Protein AF-A0A8A3P263-F1 (afdb_monomer_lite)

Foldseek 3Di:
DDDDPPDDDQWWAFPVGDTAFDPVRLDDRTDPNSLGAACAACRHPVNHDAHPVLAWQALRRDGDQDCRRLPPNTGGSNDRPPDDPPPVPPVCVQVADEEEDELCLCVDPPNNDALLNDPQVSHQEYEHPAWEQDPPPRDTHRPDPVRDPCSVVSNVCCCVVVVNYHYYHHYDD

Organism: NCBI:txid61207

Secondary structure (DSSP, 8-state):
------TT---EEETTS-EE-STTTSSTTEEE-TT--BSSBTTBTTS-BPPTTS-EE-TTS-EESSHHHHSTT--B---SSPPPPTTTTS--TTS--EEEEEGGGGG-SSS---GGGS-GGG-SEEEEEEEEE-TTT--EEESSTTS-THHHHHHHGGGGT-TT-EEEEEE--

Radius of gyration: 25.27 Å; chains: 1; bounding box: 51×34×67 Å

InterPro domains:
  IPR001002 Chitin-binding, type 1 [PF00187] (39-78)
  IPR001002 Chitin-binding, type 1 [PS50941] (37-80)
  IPR001002 Chitin-binding, type 1 [SM00270] (39-78)
  IPR001223 Glycoside hydrolase family 18, catalytic domain [PF00704] (96-173)
  IPR001223 Glycoside hydrolase family 18, catalytic domain [PS51910] (95-173)
  IPR017853 Glycoside hydrolase superfamily [SSF51445] (95-173)
  IPR018371 Chitin-binding, type 1, conserved site [PS00026] (51-70)
  IPR036861 Endochitinase-like superfamily [G3DSA:3.30.60.10] (37-79)
  IPR036861 Endochitinase-like superfamily [SSF57016] (45-82)
  IPR050314 Glycosyl hydrolase family 18 [PTHR11177] (93-173)

pLDDT: mean 83.76, std 15.88, range [24.86, 97.88]

Sequence (173 aa):
MCPKKIYGLLINCLENGNCRYGSVYCKARCTSNCDAVAECGKDSKDGKTTCPLNTCCSQFGFCGTTQDFCGNGCQTNCVLEPSPPSDSTTSKTLSKIIGYYEAWNTRSACHKTSPADLPLDALTHLNYAFAYLDPDTFSITTIDAATSISLFEEFSNLKTINPNLKLFVSIGG

Structure (mmCIF, N/CA/C/O backbone):
data_AF-A0A8A3P263-F1
#
_entry.id   AF-A0A8A3P263-F1
#
loop_
_atom_site.group_PDB
_atom_site.id
_atom_site.type_symbol
_atom_site.label_atom_id
_atom_site.label_alt_id
_atom_site.label_comp_id
_atom_site.label_asym_id
_atom_site.label_entity_id
_atom_site.label_seq_id
_atom_site.pdbx_PDB_ins_code
_atom_site.Cartn_x
_atom_site.Cartn_y
_atom_site.Cartn_z
_atom_site.occupancy
_atom_site.B_iso_or_equiv
_atom_site.auth_seq_id
_atom_site.auth_comp_id
_atom_site.auth_asym_id
_atom_site.auth_atom_id
_atom_site.pdbx_PDB_model_num
ATOM 1 N N . MET A 1 1 ? 25.258 8.787 33.413 1.00 29.45 1 MET A N 1
ATOM 2 C CA . MET A 1 1 ? 25.117 8.142 32.089 1.00 29.45 1 MET A CA 1
ATOM 3 C C . MET A 1 1 ? 23.738 7.512 32.006 1.00 29.45 1 MET A C 1
ATOM 5 O O . MET A 1 1 ? 23.492 6.557 32.723 1.00 29.45 1 MET A O 1
ATOM 9 N N . CYS A 1 2 ? 22.843 8.048 31.174 1.00 24.86 2 CYS A N 1
ATOM 10 C CA . CYS A 1 2 ? 21.591 7.379 30.822 1.00 24.86 2 CYS A CA 1
ATOM 11 C C . CYS A 1 2 ? 21.459 7.395 29.293 1.00 24.86 2 CYS A C 1
ATOM 13 O O . CYS A 1 2 ? 20.863 8.317 28.739 1.00 24.86 2 CYS A O 1
ATOM 15 N N . PRO A 1 3 ? 22.083 6.453 28.567 1.00 39.22 3 PRO A N 1
ATOM 16 C CA . PRO A 1 3 ? 21.734 6.239 27.182 1.00 39.22 3 PRO A CA 1
ATOM 17 C C . PRO A 1 3 ? 20.618 5.200 27.178 1.00 39.22 3 PRO A C 1
ATOM 19 O O . PRO A 1 3 ? 20.863 4.040 27.488 1.00 39.22 3 PRO A O 1
ATOM 22 N N . LYS A 1 4 ? 19.392 5.615 26.871 1.00 36.94 4 LYS A N 1
ATOM 23 C CA . LYS A 1 4 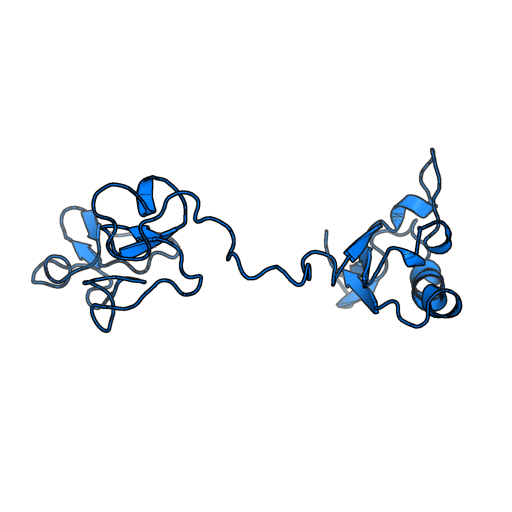? 18.366 4.750 26.274 1.00 36.94 4 LYS A CA 1
ATOM 24 C C . LYS A 1 4 ? 17.228 5.639 25.788 1.00 36.94 4 LYS A C 1
ATOM 26 O O . LYS A 1 4 ? 16.180 5.756 26.408 1.00 36.94 4 LYS A O 1
ATOM 31 N N . LYS A 1 5 ? 17.450 6.246 24.617 1.00 33.81 5 LYS A N 1
ATOM 32 C CA . LYS A 1 5 ? 16.362 6.401 23.649 1.00 33.81 5 LYS A CA 1
ATOM 33 C C . LYS A 1 5 ? 15.835 4.989 23.395 1.00 33.81 5 LYS A C 1
ATOM 35 O O . LYS A 1 5 ? 16.412 4.246 22.605 1.00 33.81 5 LYS A O 1
ATOM 40 N N . ILE A 1 6 ? 14.802 4.592 24.127 1.00 41.75 6 ILE A N 1
ATOM 41 C CA . ILE A 1 6 ? 13.927 3.519 23.675 1.00 41.75 6 ILE A CA 1
ATOM 42 C C . ILE A 1 6 ? 13.198 4.142 22.493 1.00 41.75 6 ILE A C 1
ATOM 44 O O . ILE A 1 6 ? 12.437 5.094 22.656 1.00 41.75 6 ILE A O 1
ATOM 48 N N . TYR A 1 7 ? 13.568 3.708 21.294 1.00 36.31 7 TYR A N 1
ATOM 49 C CA . TYR A 1 7 ? 12.971 4.149 20.044 1.00 36.31 7 TYR A CA 1
ATOM 50 C C . TYR A 1 7 ? 11.434 4.154 20.174 1.00 36.31 7 TYR A C 1
ATOM 52 O O . TYR A 1 7 ? 10.824 3.111 20.378 1.00 36.31 7 TYR A O 1
ATOM 60 N N . GLY A 1 8 ? 10.827 5.341 20.088 1.00 42.62 8 GLY A N 1
ATOM 61 C CA . GLY A 1 8 ? 9.416 5.516 19.725 1.00 42.62 8 GLY A CA 1
ATOM 62 C C . GLY A 1 8 ? 8.322 5.279 20.776 1.00 42.62 8 GLY A C 1
ATOM 63 O O . GLY A 1 8 ? 7.159 5.339 20.396 1.00 42.62 8 GLY A O 1
ATOM 64 N N . LEU A 1 9 ? 8.612 5.041 22.061 1.00 46.28 9 LEU A N 1
ATOM 65 C CA . LEU A 1 9 ? 7.557 4.741 23.049 1.00 46.28 9 LEU A CA 1
ATOM 66 C C . LEU A 1 9 ? 7.178 5.948 23.927 1.00 46.28 9 LEU A C 1
ATOM 68 O O . LEU A 1 9 ? 7.920 6.367 24.811 1.00 46.28 9 LEU A O 1
ATOM 72 N N . LEU A 1 10 ? 5.974 6.472 23.673 1.00 59.97 10 LEU A N 1
ATOM 73 C CA . LEU A 1 10 ? 5.309 7.598 24.342 1.00 59.97 10 LEU A CA 1
ATOM 74 C C . LEU A 1 10 ? 4.757 7.227 25.741 1.00 59.97 10 LEU A C 1
ATOM 76 O O . LEU A 1 10 ? 3.586 7.471 25.995 1.00 59.97 10 LEU A O 1
ATOM 80 N N . ILE A 1 11 ? 5.534 6.629 26.654 1.00 68.06 11 ILE A N 1
ATOM 81 C CA . ILE A 1 11 ? 5.055 6.195 27.997 1.00 68.06 11 ILE A CA 1
ATOM 82 C C . ILE A 1 11 ? 5.818 6.874 29.147 1.00 68.06 11 ILE A C 1
ATOM 84 O O . ILE A 1 11 ? 6.999 7.171 28.987 1.00 68.06 11 ILE A O 1
ATOM 88 N N . ASN A 1 12 ? 5.172 7.098 30.303 1.00 76.69 12 ASN A N 1
ATOM 89 C CA . ASN A 1 12 ? 5.828 7.662 31.498 1.00 76.69 12 ASN A CA 1
ATOM 90 C C . ASN A 1 12 ? 6.730 6.605 32.158 1.00 76.69 12 ASN A C 1
ATOM 92 O O . ASN A 1 12 ? 6.292 5.465 32.315 1.00 76.69 12 ASN A O 1
ATOM 96 N N . CYS A 1 13 ? 7.933 6.970 32.612 1.00 75.69 13 CYS A N 1
ATOM 97 C CA . CYS A 1 13 ? 8.878 6.046 33.263 1.00 75.69 13 CYS A CA 1
ATOM 98 C C . CYS A 1 13 ? 9.281 6.496 34.672 1.00 75.69 13 CYS A C 1
ATOM 100 O O . CYS A 1 13 ? 9.600 7.662 34.891 1.00 75.69 13 CYS A O 1
ATOM 102 N N . LEU A 1 14 ? 9.334 5.557 35.620 1.00 75.75 14 LEU A N 1
ATOM 103 C CA . LEU A 1 14 ? 9.781 5.789 36.999 1.00 75.75 14 LEU A CA 1
ATOM 104 C C . LEU A 1 14 ? 11.275 5.475 37.194 1.00 75.75 14 LEU A C 1
ATOM 106 O O . LEU A 1 14 ? 11.892 4.774 36.395 1.00 75.75 14 LEU A O 1
ATOM 110 N N . GLU A 1 15 ? 11.848 5.938 38.308 1.00 74.31 15 GLU A N 1
ATOM 111 C CA . GLU A 1 15 ? 13.246 5.670 38.714 1.00 74.31 15 GLU A CA 1
ATOM 112 C C . GLU A 1 15 ? 13.595 4.175 38.845 1.00 74.31 15 GLU A C 1
ATOM 114 O O . GLU A 1 15 ? 14.747 3.790 38.667 1.00 74.31 15 GLU A O 1
ATOM 119 N N . ASN A 1 16 ? 12.609 3.315 39.117 1.00 76.38 16 ASN A N 1
ATOM 120 C CA . ASN A 1 16 ? 12.794 1.861 39.203 1.00 76.38 16 ASN A CA 1
ATOM 121 C C . ASN A 1 16 ? 12.755 1.148 37.835 1.00 76.38 16 ASN A C 1
ATOM 123 O O . ASN A 1 16 ? 12.744 -0.080 37.796 1.00 76.38 16 ASN A O 1
ATOM 127 N N . GLY A 1 17 ? 12.702 1.896 36.725 1.00 74.94 17 GLY A N 1
ATOM 128 C CA . GLY A 1 17 ? 12.692 1.359 35.361 1.00 74.94 17 GLY A CA 1
ATOM 129 C C . GLY A 1 17 ? 11.328 0.876 34.861 1.00 74.94 17 GLY A C 1
ATOM 130 O O . GLY A 1 17 ? 11.237 0.387 33.738 1.00 74.94 17 GLY A O 1
ATOM 131 N N . ASN A 1 18 ? 10.260 1.018 35.653 1.00 75.62 18 ASN A N 1
ATOM 132 C CA . ASN A 1 18 ? 8.907 0.678 35.216 1.00 75.62 18 ASN A CA 1
ATOM 133 C C . ASN A 1 18 ? 8.284 1.826 34.416 1.00 75.62 18 ASN A C 1
ATOM 135 O O . ASN A 1 18 ? 8.242 2.958 34.905 1.00 75.62 18 ASN A O 1
ATOM 139 N N . CYS A 1 19 ? 7.737 1.518 33.236 1.00 78.06 19 CYS A N 1
ATOM 140 C CA . CYS A 1 19 ? 7.109 2.509 32.365 1.00 78.06 19 CYS A CA 1
ATOM 141 C C . CYS A 1 19 ? 5.655 2.155 32.029 1.00 78.06 19 CYS A C 1
ATOM 143 O O . CYS A 1 19 ? 5.402 1.075 31.491 1.00 78.06 19 CYS A O 1
ATOM 145 N N . ARG A 1 20 ? 4.703 3.043 32.353 1.00 75.94 20 ARG A N 1
ATOM 146 C CA . ARG A 1 20 ? 3.248 2.869 32.153 1.00 75.94 20 ARG A CA 1
ATOM 147 C C . ARG A 1 20 ? 2.515 4.221 32.097 1.00 75.94 20 ARG A C 1
ATOM 149 O O . ARG A 1 20 ? 3.083 5.269 32.398 1.00 75.94 20 ARG A O 1
ATOM 156 N N . TYR A 1 21 ? 1.238 4.193 31.723 1.00 81.44 21 TYR A N 1
ATOM 157 C CA . TYR A 1 21 ? 0.335 5.344 31.796 1.00 81.44 21 TYR A CA 1
ATOM 158 C C . TYR A 1 21 ? -0.375 5.446 33.150 1.00 81.44 21 TYR A C 1
ATOM 160 O O . TYR A 1 21 ? -0.463 4.470 33.898 1.00 81.44 21 TYR A O 1
ATOM 168 N N . GLY A 1 22 ? -0.889 6.641 33.441 1.00 75.19 22 GLY A N 1
ATOM 169 C CA . GLY A 1 22 ? -1.768 6.906 34.573 1.00 75.19 22 GLY A CA 1
ATOM 170 C C . GLY A 1 22 ? -1.129 7.702 35.703 1.00 75.19 22 GLY A C 1
ATOM 171 O O . GLY A 1 22 ? 0.089 7.829 35.823 1.00 75.19 22 GLY A O 1
ATOM 172 N N . SER A 1 23 ? -1.985 8.227 36.581 1.00 71.12 23 SER A N 1
ATOM 173 C CA . SER A 1 23 ? -1.604 9.206 37.614 1.00 71.12 23 SER A CA 1
ATOM 174 C C . SER A 1 23 ? -0.568 8.710 38.630 1.00 71.12 23 SER A C 1
ATOM 176 O O . SER A 1 23 ? 0.029 9.517 39.337 1.00 71.12 23 SER A O 1
ATOM 178 N N . VAL A 1 24 ? -0.337 7.398 38.724 1.00 68.44 24 VAL A N 1
ATOM 179 C CA . VAL A 1 24 ? 0.720 6.809 39.562 1.00 68.44 24 VAL A CA 1
ATOM 180 C C . VAL A 1 24 ? 2.103 6.987 38.920 1.00 68.44 24 VAL A C 1
ATOM 182 O O . VAL A 1 24 ? 3.087 7.150 39.636 1.00 68.44 24 VAL A O 1
ATOM 185 N N . TYR A 1 25 ? 2.172 7.014 37.587 1.00 70.75 25 TYR A N 1
ATOM 186 C CA . TYR A 1 25 ? 3.410 7.109 36.811 1.00 70.75 25 TYR A CA 1
ATOM 187 C C . TYR A 1 25 ? 3.760 8.553 36.402 1.00 70.75 25 TYR A C 1
ATOM 189 O O . TYR A 1 25 ? 4.903 8.800 36.038 1.00 70.75 25 TYR A O 1
ATOM 197 N N . CYS A 1 26 ? 2.827 9.507 36.546 1.00 64.31 26 CYS A N 1
ATOM 198 C CA . CYS A 1 26 ? 3.035 10.954 36.326 1.00 64.31 26 CYS A CA 1
ATOM 199 C C . CYS A 1 26 ? 3.437 11.749 37.591 1.00 64.31 26 CYS A C 1
ATOM 201 O O . CYS A 1 26 ? 3.479 12.976 37.566 1.00 64.31 26 CYS A O 1
ATOM 203 N N . LYS A 1 27 ? 3.659 11.094 38.739 1.00 66.75 27 LYS A N 1
ATOM 204 C CA . LYS A 1 27 ? 3.901 11.769 40.033 1.00 66.75 27 LYS A CA 1
ATOM 205 C C . LYS A 1 27 ? 5.390 11.908 40.374 1.00 66.75 27 LYS A C 1
ATOM 207 O O . LYS A 1 27 ? 6.265 11.617 39.562 1.00 66.75 27 LYS A O 1
ATOM 212 N N . ALA A 1 28 ? 5.675 12.384 41.592 1.00 64.94 28 ALA A N 1
ATOM 213 C CA . ALA A 1 28 ? 7.023 12.477 42.144 1.00 64.94 28 ALA A CA 1
ATOM 214 C C . ALA A 1 28 ? 7.748 11.133 41.957 1.00 64.94 28 ALA A C 1
ATOM 216 O O . ALA A 1 28 ? 7.287 10.130 42.501 1.00 64.94 28 ALA A O 1
ATOM 217 N N . ARG A 1 29 ? 8.857 11.148 41.195 1.00 71.75 29 ARG A N 1
ATOM 218 C CA . ARG A 1 29 ? 9.675 10.013 40.691 1.00 71.75 29 ARG A CA 1
ATOM 219 C C . ARG A 1 29 ? 9.454 9.596 39.235 1.00 71.75 29 ARG A C 1
ATOM 221 O O . ARG A 1 29 ? 10.064 8.619 38.799 1.00 71.75 29 ARG A O 1
ATOM 228 N N . CYS A 1 30 ? 8.648 10.322 38.465 1.00 74.38 30 CYS A N 1
ATOM 229 C CA . CYS A 1 30 ? 8.721 10.225 37.013 1.00 74.38 30 CYS A CA 1
ATOM 230 C C . CYS A 1 30 ? 10.032 10.841 36.495 1.00 74.38 30 CYS A C 1
ATOM 232 O O . CYS A 1 30 ? 10.397 11.954 36.869 1.00 74.38 30 CYS A O 1
ATOM 234 N N . THR A 1 31 ? 10.745 10.101 35.648 1.00 76.94 31 THR A N 1
ATOM 235 C CA . THR A 1 31 ? 12.056 10.480 35.099 1.00 76.94 31 THR A CA 1
ATOM 236 C C . THR A 1 31 ? 12.002 10.854 33.621 1.00 76.94 31 THR A C 1
ATOM 238 O O . THR A 1 31 ? 12.905 11.531 33.132 1.00 76.94 31 THR A O 1
ATOM 241 N N . SER A 1 32 ? 10.966 10.431 32.890 1.00 76.00 32 SER A N 1
ATOM 242 C CA . SER A 1 32 ? 10.806 10.739 31.469 1.00 76.00 32 SER A CA 1
ATOM 243 C C . SER A 1 32 ? 9.342 10.699 31.040 1.00 76.00 32 SER A C 1
ATOM 245 O O . SER A 1 32 ? 8.595 9.821 31.478 1.00 76.00 32 SER A O 1
ATOM 247 N N . ASN A 1 33 ? 8.985 11.634 30.151 1.00 75.00 33 ASN A N 1
ATOM 248 C CA . ASN A 1 33 ? 7.702 11.723 29.455 1.00 75.00 33 ASN A CA 1
ATOM 249 C C . ASN A 1 33 ? 6.490 11.734 30.401 1.00 75.00 33 ASN A C 1
ATOM 251 O O . ASN A 1 33 ? 5.557 10.983 30.179 1.00 75.00 33 ASN A O 1
ATOM 255 N N . CYS A 1 34 ? 6.545 12.560 31.454 1.00 77.31 34 CYS A N 1
ATOM 256 C CA . CYS A 1 34 ? 5.649 12.538 32.622 1.00 77.31 34 CYS A CA 1
ATOM 257 C C . CYS A 1 34 ? 4.233 13.078 32.396 1.00 77.31 34 CYS A C 1
ATOM 259 O O . CYS A 1 34 ? 3.395 12.957 33.286 1.00 77.31 34 CYS A O 1
ATOM 261 N N . ASP A 1 35 ? 3.977 13.650 31.223 1.00 79.00 35 ASP A N 1
ATOM 262 C CA . ASP A 1 35 ? 2.657 14.114 30.792 1.00 79.00 35 ASP A CA 1
ATOM 263 C C . ASP A 1 35 ? 2.050 13.165 29.744 1.00 79.00 35 ASP A C 1
ATOM 265 O O . ASP A 1 3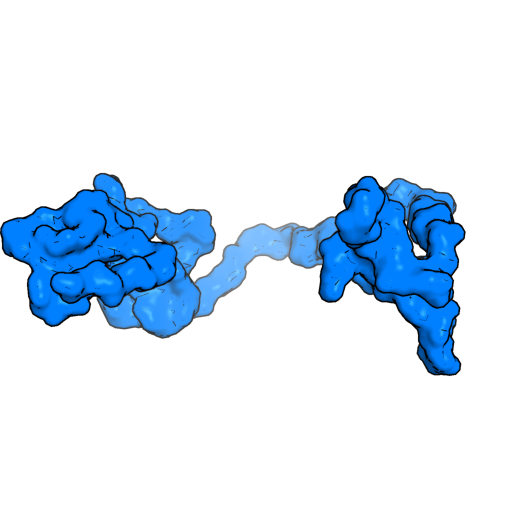5 ? 1.115 13.523 29.025 1.00 79.00 35 ASP A O 1
ATOM 269 N N . ALA A 1 36 ? 2.604 11.956 29.602 1.00 82.25 36 ALA A N 1
ATOM 270 C CA . ALA A 1 36 ? 2.147 11.014 28.601 1.00 82.25 36 ALA A CA 1
ATOM 271 C C . ALA A 1 36 ? 0.787 10.434 28.975 1.00 82.25 36 ALA A C 1
ATOM 273 O O . ALA A 1 36 ? 0.588 9.886 30.065 1.00 82.25 36 ALA A O 1
ATOM 274 N N . VAL A 1 37 ? -0.121 10.502 28.011 1.00 85.69 37 VAL A N 1
ATOM 275 C CA . VAL A 1 37 ? -1.465 9.936 28.083 1.00 85.69 37 VAL A CA 1
ATOM 276 C C . VAL A 1 37 ? -1.548 8.683 27.225 1.00 85.69 37 VAL A C 1
ATOM 278 O O . VAL A 1 37 ? -0.864 8.568 26.207 1.00 85.69 37 VAL A O 1
ATOM 281 N N . ALA A 1 38 ? -2.389 7.749 27.646 1.00 88.19 38 ALA A N 1
ATOM 282 C CA . ALA A 1 38 ? -2.649 6.536 26.895 1.00 88.19 38 ALA A CA 1
ATOM 283 C C . ALA A 1 38 ? -3.414 6.828 25.593 1.00 88.19 38 ALA A C 1
ATOM 285 O O . ALA A 1 38 ? -4.145 7.816 25.493 1.00 88.19 38 ALA A O 1
ATOM 286 N N . GLU A 1 39 ? -3.291 5.932 24.614 1.00 90.31 39 GLU A N 1
ATOM 287 C CA . GLU A 1 39 ? -4.046 5.997 23.357 1.00 90.31 39 GLU A CA 1
ATOM 288 C C . GLU A 1 39 ? -5.560 5.888 23.608 1.00 90.31 39 GLU A C 1
ATOM 290 O O . GLU A 1 39 ? -6.361 6.532 22.932 1.00 90.31 39 GLU A O 1
ATOM 295 N N . CYS A 1 40 ? -5.952 5.096 24.612 1.00 93.00 40 CYS A N 1
ATOM 296 C CA . CYS A 1 40 ? -7.345 4.837 24.952 1.00 93.00 40 CYS A CA 1
ATOM 297 C C . CYS A 1 40 ? -7.563 4.613 26.460 1.00 93.00 40 CYS A C 1
ATOM 299 O O . CYS A 1 40 ? -6.631 4.370 27.230 1.00 93.00 40 CYS A O 1
ATOM 301 N N . GLY A 1 41 ? -8.827 4.654 26.885 1.00 92.69 41 GLY A N 1
ATOM 302 C CA . GLY A 1 41 ? -9.252 4.277 28.233 1.00 92.69 41 GLY A CA 1
ATOM 303 C C . GLY A 1 41 ? -9.048 5.365 29.288 1.00 92.69 41 GLY A C 1
ATOM 304 O O . GLY A 1 41 ? -8.907 6.545 28.977 1.00 92.69 41 GLY A O 1
ATOM 305 N N . LYS A 1 42 ? -9.044 4.974 30.562 1.00 91.62 42 LYS A N 1
ATOM 306 C CA . LYS A 1 42 ? -9.038 5.871 31.733 1.00 91.62 42 LYS A CA 1
ATOM 307 C C . LYS A 1 42 ? -7.823 6.794 31.835 1.00 91.62 42 LYS A C 1
ATOM 309 O O . LYS A 1 42 ? -7.923 7.857 32.435 1.00 91.62 42 LYS A O 1
ATOM 314 N N . ASP A 1 43 ? -6.698 6.379 31.257 1.00 89.12 43 ASP A N 1
ATOM 315 C CA . ASP A 1 43 ? -5.431 7.115 31.291 1.00 89.12 43 ASP A CA 1
ATOM 316 C C . ASP A 1 43 ? -5.189 7.912 29.993 1.00 89.12 43 ASP A C 1
ATOM 318 O O . ASP A 1 43 ? -4.111 8.473 29.799 1.00 89.12 43 ASP A O 1
ATOM 322 N N . SER A 1 44 ? -6.179 7.954 29.092 1.00 89.56 44 SER A N 1
ATOM 323 C CA . SER A 1 44 ? -6.176 8.820 27.907 1.00 89.56 44 SER A CA 1
ATOM 324 C C . SER A 1 44 ? -6.443 10.283 28.266 1.00 89.56 44 SER A C 1
ATOM 326 O O . SER A 1 44 ? -6.857 10.596 29.383 1.00 89.56 44 SER A O 1
ATOM 328 N N . LYS A 1 45 ? -6.251 11.187 27.297 1.00 86.62 45 LYS A N 1
ATOM 329 C CA . LYS A 1 45 ? -6.411 12.641 27.479 1.00 86.62 45 LYS A CA 1
ATOM 330 C C . LYS A 1 45 ? -7.755 13.035 28.106 1.00 86.62 45 LYS A C 1
ATOM 332 O O . LYS A 1 45 ? -7.781 13.883 28.992 1.00 86.62 45 LYS A O 1
ATOM 337 N N . ASP A 1 46 ? -8.835 12.382 27.680 1.00 89.06 46 ASP A N 1
ATOM 338 C CA . ASP A 1 46 ? -10.199 12.652 28.154 1.00 89.06 46 ASP A CA 1
ATOM 339 C C . ASP A 1 46 ? -10.700 11.577 29.141 1.00 89.06 46 ASP A C 1
ATOM 341 O O . ASP A 1 46 ? -11.872 11.555 29.522 1.00 89.06 46 ASP A O 1
ATOM 345 N N . GLY A 1 47 ? -9.831 10.628 29.515 1.00 89.38 47 GLY A N 1
ATOM 346 C CA . GLY A 1 47 ? -10.134 9.490 30.389 1.00 89.38 47 GLY A CA 1
ATOM 347 C C . GLY A 1 47 ? -11.172 8.503 29.839 1.00 89.38 47 GLY A C 1
ATOM 348 O O . GLY A 1 47 ? -11.616 7.604 30.555 1.00 89.38 47 GLY A O 1
ATOM 349 N N . LYS A 1 48 ? -11.612 8.681 28.590 1.00 90.38 48 LYS A N 1
ATOM 350 C CA . LYS A 1 48 ? -12.663 7.880 27.938 1.00 90.38 48 LYS A CA 1
ATOM 351 C C . LYS A 1 48 ? -12.422 7.676 26.442 1.00 90.38 48 LYS A C 1
ATOM 353 O O . LYS A 1 48 ? -13.311 7.185 25.752 1.00 90.38 48 LYS A O 1
ATOM 358 N N . THR A 1 49 ? -11.254 8.061 25.926 1.00 93.50 49 THR A N 1
ATOM 359 C CA . THR A 1 49 ? -10.934 7.928 24.502 1.00 93.50 49 THR A CA 1
ATOM 360 C C . THR A 1 49 ? -11.005 6.458 24.085 1.00 93.50 49 THR A C 1
ATOM 362 O O . THR A 1 49 ? -10.478 5.576 24.767 1.00 93.50 49 THR A O 1
ATOM 365 N N . THR A 1 50 ? -11.683 6.183 22.976 1.00 93.31 50 THR A N 1
ATOM 366 C CA . THR A 1 50 ? -11.761 4.853 22.362 1.00 93.31 50 THR A CA 1
ATOM 367 C C . THR A 1 50 ? -10.719 4.709 21.259 1.00 93.31 50 THR A C 1
ATOM 369 O O . THR A 1 50 ? -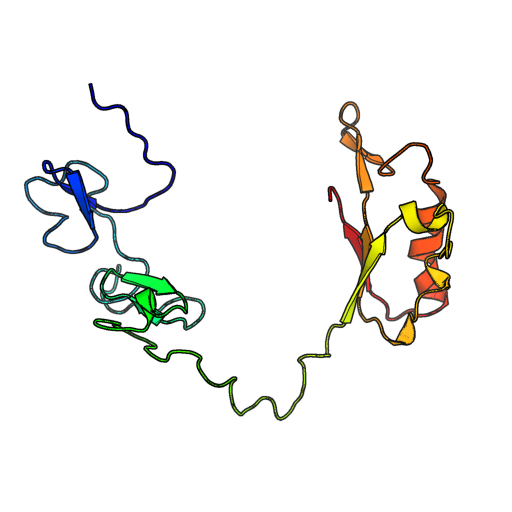10.264 5.698 20.689 1.00 93.31 50 THR A O 1
ATOM 372 N N . CYS A 1 51 ? -10.375 3.468 20.923 1.00 90.94 51 CYS A N 1
ATOM 373 C CA . CYS A 1 51 ? -9.448 3.178 19.835 1.00 90.94 51 CYS A CA 1
ATOM 374 C C . CYS A 1 51 ? -9.983 3.666 18.474 1.00 90.94 51 CYS A C 1
ATOM 376 O O . CYS A 1 51 ? -11.152 3.406 18.177 1.00 90.94 51 CYS A O 1
ATOM 378 N N . PRO A 1 52 ? -9.158 4.299 17.612 1.00 86.94 52 PRO A N 1
ATOM 379 C CA . PRO A 1 52 ? -9.607 4.871 16.333 1.00 86.94 52 PRO A CA 1
ATOM 380 C C . PRO A 1 52 ? -10.271 3.872 15.375 1.00 86.94 52 PRO A C 1
ATOM 382 O O . PRO A 1 52 ? -11.145 4.243 14.598 1.00 86.94 52 PRO A O 1
ATOM 385 N N . LEU A 1 53 ? -9.864 2.601 15.436 1.00 85.38 53 LEU A N 1
ATOM 386 C CA . LEU A 1 53 ? -10.403 1.514 14.610 1.00 85.38 53 LEU A CA 1
ATOM 387 C C . LEU A 1 53 ? -11.453 0.666 15.342 1.00 85.38 53 LEU A C 1
ATOM 389 O O . LEU A 1 53 ? -11.726 -0.457 14.931 1.00 85.38 53 LEU A O 1
ATOM 393 N N . ASN A 1 54 ? -12.017 1.172 16.445 1.00 87.69 54 ASN A N 1
ATOM 394 C CA . ASN A 1 54 ? -12.957 0.445 17.307 1.00 87.69 54 ASN A CA 1
ATOM 395 C C . ASN A 1 54 ? -12.434 -0.922 17.788 1.00 87.69 54 ASN A C 1
ATOM 397 O O . ASN A 1 54 ? -13.207 -1.835 18.065 1.00 87.69 54 ASN A O 1
ATOM 401 N N . THR A 1 55 ? -11.114 -1.055 17.908 1.00 90.69 55 THR A N 1
ATOM 402 C CA . THR A 1 55 ? -10.449 -2.226 18.484 1.00 90.69 55 THR A CA 1
ATOM 403 C C . THR A 1 55 ? -10.496 -2.186 20.014 1.00 90.69 55 THR A C 1
ATOM 405 O O . THR A 1 55 ? -10.918 -1.184 20.605 1.00 90.69 55 THR A O 1
ATOM 408 N N . CYS A 1 56 ? -10.095 -3.281 20.663 1.00 94.69 56 CYS A N 1
ATOM 409 C CA . CYS A 1 56 ? -10.099 -3.394 22.116 1.00 94.69 56 CYS A CA 1
ATOM 410 C C . CYS A 1 56 ? -9.089 -2.435 22.739 1.00 94.69 56 CYS A C 1
ATOM 412 O O . CYS A 1 56 ? -7.928 -2.379 22.325 1.00 94.69 56 CYS A O 1
ATOM 414 N N . CYS A 1 57 ? -9.520 -1.736 23.783 1.00 95.19 57 CYS A N 1
ATOM 415 C CA . CYS A 1 57 ? -8.625 -0.960 24.622 1.00 95.19 57 CYS A CA 1
ATOM 416 C C . CYS A 1 57 ? -8.132 -1.816 25.788 1.00 95.19 57 CYS A C 1
ATOM 418 O O . CYS A 1 57 ? -8.912 -2.160 26.677 1.00 95.19 57 CYS A O 1
ATOM 420 N N . SER A 1 58 ? -6.840 -2.133 25.816 1.00 93.56 58 SER A N 1
ATOM 421 C CA . SER A 1 58 ? -6.246 -2.951 26.875 1.00 93.56 58 SER A CA 1
ATOM 422 C C . SER A 1 58 ? -6.310 -2.273 28.246 1.00 93.56 58 SER A C 1
ATOM 424 O O . SER A 1 58 ? -6.459 -1.053 28.360 1.00 93.56 58 SER A O 1
ATOM 426 N N . GLN A 1 59 ? -6.086 -3.042 29.314 1.00 92.50 59 GLN A N 1
ATOM 427 C CA . GLN A 1 59 ? -5.964 -2.510 30.683 1.00 92.50 59 GLN A CA 1
ATOM 428 C C . GLN A 1 59 ? -4.868 -1.451 30.860 1.00 92.50 59 GLN A C 1
ATOM 430 O O . GLN A 1 59 ? -4.866 -0.723 31.852 1.00 92.50 59 GLN A O 1
ATOM 435 N N . PHE A 1 60 ? -3.929 -1.376 29.915 1.00 89.56 60 PHE A N 1
ATOM 436 C CA . PHE A 1 60 ? -2.817 -0.432 29.930 1.00 89.56 60 PHE A CA 1
ATOM 437 C C . PHE A 1 60 ? -3.003 0.724 28.942 1.00 89.56 60 PHE A C 1
ATOM 439 O O . PHE A 1 60 ? -2.095 1.536 28.812 1.00 89.56 60 PHE A O 1
ATOM 446 N N . GLY A 1 61 ? -4.157 0.811 28.273 1.00 90.31 61 GLY A N 1
ATOM 447 C CA . GLY A 1 61 ? -4.506 1.928 27.397 1.00 90.31 61 GLY A CA 1
ATOM 448 C C . GLY A 1 61 ? -3.854 1.874 26.011 1.00 90.31 61 GLY A C 1
ATOM 449 O O . GLY A 1 61 ? -3.574 2.914 25.420 1.00 90.31 61 GLY A O 1
ATOM 450 N N . PHE A 1 62 ? -3.621 0.659 25.508 1.00 91.25 62 PHE A N 1
ATOM 451 C CA . PHE A 1 62 ? -3.184 0.401 24.133 1.00 91.25 62 PHE A CA 1
ATOM 452 C C . PHE A 1 62 ? -4.305 -0.233 23.320 1.00 91.25 62 PHE A C 1
ATOM 454 O O . PHE A 1 62 ? -5.070 -1.036 23.862 1.00 91.25 62 PHE A O 1
ATOM 461 N N . CYS A 1 63 ? -4.346 0.067 22.026 1.00 92.38 63 CYS A N 1
ATOM 462 C CA . CYS A 1 63 ? -5.333 -0.473 21.103 1.00 92.38 63 CYS A CA 1
ATOM 463 C C . CYS A 1 63 ? -4.846 -1.736 20.386 1.00 92.38 63 CYS A C 1
ATOM 465 O O . CYS A 1 63 ? -3.731 -1.784 19.872 1.00 92.38 63 CYS A O 1
ATOM 467 N N . GLY A 1 64 ? -5.699 -2.759 20.307 1.00 90.38 64 GLY A N 1
ATOM 468 C CA . GLY A 1 64 ? -5.373 -4.000 19.603 1.00 90.38 64 GLY A CA 1
ATOM 469 C C . GLY A 1 64 ? -6.536 -4.985 19.539 1.00 90.38 64 GLY A C 1
ATOM 470 O O . GLY A 1 64 ? -7.616 -4.730 20.063 1.00 90.38 64 GLY A O 1
ATOM 471 N N . THR A 1 65 ? -6.328 -6.106 18.855 1.00 90.81 65 THR A N 1
ATOM 472 C CA . THR A 1 65 ? -7.378 -7.105 18.575 1.00 90.81 65 THR A CA 1
ATOM 473 C C . THR A 1 65 ? -7.096 -8.481 19.173 1.00 90.81 65 THR A C 1
ATOM 475 O O . THR A 1 65 ? -7.925 -9.378 19.051 1.00 90.81 65 THR A O 1
ATOM 478 N N . THR A 1 66 ? -5.937 -8.679 19.808 1.00 90.56 66 THR A N 1
ATOM 479 C CA . THR A 1 66 ? -5.555 -9.973 20.392 1.00 90.56 66 THR A CA 1
ATOM 480 C C . THR A 1 66 ? -6.027 -10.105 21.843 1.00 90.56 66 THR A C 1
ATOM 482 O O . THR A 1 66 ? -6.466 -9.137 22.471 1.00 90.56 66 THR A O 1
ATOM 485 N N . GLN A 1 67 ? -5.889 -11.311 22.405 1.00 92.00 67 GLN A N 1
ATOM 486 C CA . GLN A 1 67 ? -6.202 -11.621 23.806 1.00 92.00 67 GLN A CA 1
ATOM 487 C C . GLN A 1 67 ? -5.563 -10.655 24.807 1.00 92.00 67 GLN A C 1
ATOM 489 O O . GLN A 1 67 ? -6.193 -10.314 25.805 1.00 92.00 67 GLN A O 1
ATOM 494 N N . ASP A 1 68 ? -4.355 -10.167 24.533 1.00 90.62 68 ASP A N 1
ATOM 495 C CA . ASP A 1 68 ? -3.649 -9.244 25.428 1.00 90.62 68 ASP A CA 1
ATOM 496 C C . ASP A 1 68 ? -4.344 -7.876 25.543 1.00 90.62 68 ASP A C 1
ATOM 498 O O . ASP A 1 68 ? -4.173 -7.163 26.534 1.00 90.62 68 ASP A O 1
ATOM 502 N N . PHE A 1 69 ? -5.155 -7.516 24.544 1.00 92.88 69 PHE A N 1
ATOM 503 C CA . PHE A 1 69 ? -5.891 -6.254 24.490 1.00 92.88 69 PHE A CA 1
ATOM 504 C C . PHE A 1 69 ? -7.356 -6.426 24.869 1.00 92.88 69 PHE A C 1
ATOM 506 O O . PHE A 1 69 ? -7.903 -5.603 25.598 1.00 92.88 69 PHE A O 1
ATOM 513 N N . CYS A 1 70 ? -7.983 -7.496 24.389 1.00 94.62 70 CYS A N 1
ATOM 514 C CA . CYS A 1 70 ? -9.406 -7.762 24.580 1.00 94.62 70 CYS A CA 1
ATOM 515 C C . CYS A 1 70 ? -9.717 -8.608 25.820 1.00 94.62 70 CYS A C 1
ATOM 517 O O . CYS A 1 70 ? -10.881 -8.770 26.174 1.00 94.62 70 CYS A O 1
ATOM 519 N N . GLY A 1 71 ? -8.693 -9.192 26.443 1.00 91.50 71 GLY A N 1
ATOM 520 C CA . GLY A 1 71 ? -8.827 -10.083 27.585 1.00 91.50 71 GLY A CA 1
ATOM 521 C C . GLY A 1 71 ? -9.047 -9.346 28.903 1.00 91.50 71 GLY A C 1
ATOM 522 O O . GLY A 1 71 ? -9.752 -8.339 28.994 1.00 91.50 71 GLY A O 1
ATOM 523 N N . ASN A 1 72 ? -8.454 -9.880 29.969 1.00 93.44 72 ASN A N 1
ATOM 524 C CA . ASN A 1 72 ? -8.716 -9.388 31.314 1.00 93.44 72 ASN A CA 1
ATOM 525 C C . ASN A 1 72 ? -8.264 -7.926 31.493 1.00 93.44 72 ASN A C 1
ATOM 527 O O . ASN A 1 72 ? -7.138 -7.558 31.158 1.00 93.44 72 ASN A O 1
ATOM 531 N N . GLY A 1 73 ? -9.159 -7.108 32.045 1.00 91.44 73 GLY A N 1
ATOM 532 C CA . GLY A 1 73 ? -8.941 -5.682 32.272 1.00 91.44 73 GLY A CA 1
ATOM 533 C C . GLY A 1 73 ? -9.108 -4.802 31.029 1.00 91.44 73 GLY A C 1
ATOM 534 O O . GLY A 1 73 ? -8.822 -3.607 31.101 1.00 91.44 73 GLY A O 1
ATOM 535 N N . CYS A 1 74 ? -9.585 -5.349 29.909 1.00 94.38 74 CYS A N 1
ATOM 536 C CA . CYS A 1 74 ? -10.002 -4.533 28.778 1.00 94.38 74 CYS A CA 1
ATOM 537 C C . CYS A 1 74 ? -11.022 -3.458 29.210 1.00 94.38 74 CYS A C 1
ATOM 539 O O . CYS A 1 74 ? -11.914 -3.703 30.024 1.00 94.38 74 CYS A O 1
ATOM 541 N N . GLN A 1 75 ? -10.855 -2.247 28.680 1.00 94.00 75 GLN A N 1
ATOM 542 C CA . GLN A 1 75 ? -11.596 -1.054 29.086 1.00 94.00 75 GLN A CA 1
ATOM 543 C C . GLN A 1 75 ? -12.771 -0.736 28.151 1.00 94.00 75 GLN A C 1
ATOM 545 O O . GLN A 1 75 ? -13.832 -0.337 28.624 1.00 94.00 75 GLN A O 1
ATOM 550 N N . THR A 1 76 ? -12.597 -0.892 26.833 1.00 92.62 76 THR A N 1
ATOM 551 C CA . THR A 1 76 ? -13.626 -0.626 25.809 1.00 92.62 76 THR A CA 1
ATOM 552 C C . THR A 1 76 ? -13.488 -1.591 24.631 1.00 92.62 76 THR A C 1
ATOM 554 O O . THR A 1 76 ? -12.394 -2.084 24.361 1.00 92.62 76 THR A O 1
ATOM 557 N N . ASN A 1 77 ? -14.601 -1.857 23.932 1.00 91.00 77 ASN A N 1
ATOM 558 C CA . ASN A 1 77 ? -14.678 -2.760 22.772 1.00 91.00 77 ASN A CA 1
ATOM 559 C C . ASN A 1 77 ? -14.096 -4.162 23.034 1.00 91.00 77 ASN A C 1
ATOM 561 O O . ASN A 1 77 ? -13.432 -4.721 22.174 1.00 91.00 77 ASN A O 1
ATOM 565 N N . CYS A 1 78 ? -14.343 -4.724 24.220 1.00 92.38 78 CYS A N 1
ATOM 566 C CA . CYS A 1 78 ? -13.740 -5.965 24.727 1.00 92.38 78 CYS A CA 1
ATOM 567 C C . CYS A 1 78 ? -14.346 -7.234 24.124 1.00 92.38 78 CYS A C 1
ATOM 569 O O . CYS A 1 78 ? -14.841 -8.109 24.833 1.00 92.38 78 CYS A O 1
ATOM 571 N N . VAL A 1 79 ? -14.346 -7.301 22.799 1.00 88.31 79 VAL A N 1
ATOM 572 C CA . VAL A 1 79 ? -14.848 -8.433 22.034 1.00 88.31 79 VAL A CA 1
ATOM 573 C C . VAL A 1 79 ? -13.672 -9.026 21.282 1.00 88.31 79 VAL A C 1
ATOM 575 O O . VAL A 1 79 ? -13.104 -8.395 20.393 1.00 88.31 79 VAL A O 1
ATOM 578 N N . LEU A 1 80 ? -13.303 -10.243 21.665 1.00 81.25 80 LEU A N 1
ATOM 579 C CA . LEU A 1 80 ? -12.391 -11.067 20.883 1.00 81.25 80 LEU A CA 1
ATOM 580 C C . LEU A 1 80 ? -13.108 -11.489 19.614 1.00 81.25 80 LEU A C 1
ATOM 582 O O . LEU A 1 80 ? -14.197 -12.048 19.701 1.00 81.25 80 LEU A O 1
ATOM 586 N N . GLU A 1 81 ? -12.500 -11.185 18.469 1.00 74.00 81 GLU A N 1
ATOM 587 C CA . GLU A 1 81 ? -13.059 -11.489 17.149 1.00 74.00 81 GLU A CA 1
ATOM 588 C C . GLU A 1 81 ? -14.488 -10.941 16.988 1.00 74.00 81 GLU A C 1
ATOM 590 O O . GLU A 1 81 ? -15.457 -11.703 16.915 1.00 74.00 81 GLU A O 1
ATOM 595 N N . PRO A 1 82 ? -14.661 -9.603 16.956 1.00 69.69 82 PRO A N 1
ATOM 596 C CA . PRO A 1 82 ? -15.977 -9.031 16.740 1.00 69.69 82 PRO A CA 1
ATOM 597 C C . PRO A 1 82 ? -16.537 -9.570 15.427 1.00 69.69 82 PRO A C 1
ATOM 599 O O . PRO A 1 82 ? -15.859 -9.569 14.396 1.00 69.69 82 PRO A O 1
ATOM 602 N N . SER A 1 83 ? -17.786 -10.036 15.470 1.00 65.50 83 SER A N 1
ATOM 603 C CA . SER A 1 83 ? -18.475 -10.421 14.246 1.00 65.50 83 SER A CA 1
ATOM 604 C C . SER A 1 83 ? -18.460 -9.231 13.286 1.00 65.50 83 SER A C 1
ATOM 606 O O . SER A 1 83 ? -18.691 -8.097 13.726 1.00 65.50 83 SER A O 1
ATOM 608 N N . PRO A 1 84 ? -18.170 -9.452 11.993 1.00 62.25 84 PRO A N 1
ATOM 609 C CA . PRO A 1 84 ? -18.260 -8.384 11.015 1.00 62.25 84 PRO A CA 1
ATOM 610 C C . PRO A 1 84 ? -19.654 -7.743 11.111 1.00 62.25 84 PRO A C 1
ATOM 612 O O . PRO A 1 84 ? -20.630 -8.468 11.327 1.00 62.25 84 PRO A O 1
ATOM 615 N N . PRO A 1 85 ? -19.767 -6.407 10.997 1.00 62.78 85 PRO A N 1
ATOM 616 C CA . PRO A 1 85 ? -21.041 -5.716 11.133 1.00 62.78 85 PRO A CA 1
ATOM 617 C C . PRO A 1 85 ? -22.124 -6.384 10.280 1.00 62.78 85 PRO A C 1
ATOM 619 O O . PRO A 1 85 ? -21.949 -6.563 9.073 1.00 62.78 85 PRO A O 1
ATOM 622 N N . SER A 1 86 ? -23.251 -6.730 10.907 1.00 56.81 86 SER A N 1
ATOM 623 C CA . SER A 1 86 ? -24.367 -7.466 10.293 1.00 56.81 86 SER A CA 1
ATOM 624 C C . SER A 1 86 ? -25.049 -6.724 9.133 1.00 56.81 86 SER A C 1
ATOM 626 O O . SER A 1 86 ? -25.930 -7.279 8.484 1.00 56.81 86 SER A O 1
ATOM 628 N N . ASP A 1 87 ? -24.627 -5.490 8.847 1.00 50.56 87 ASP A N 1
ATOM 629 C CA . ASP A 1 87 ? -25.181 -4.615 7.811 1.00 50.56 87 ASP A CA 1
ATOM 630 C C . ASP A 1 87 ? -24.404 -4.642 6.481 1.00 50.56 87 ASP A C 1
ATOM 632 O O . ASP A 1 87 ? -24.602 -3.814 5.593 1.00 50.56 87 ASP A O 1
ATOM 636 N N . SER A 1 88 ? -23.551 -5.650 6.272 1.00 54.94 88 SER A N 1
ATOM 637 C CA . SER A 1 88 ? -22.982 -5.957 4.950 1.00 54.94 88 SER A CA 1
ATOM 638 C C . SER A 1 88 ? -23.986 -6.683 4.028 1.00 54.94 88 SER A C 1
ATOM 640 O O . SER A 1 88 ? -23.608 -7.536 3.224 1.00 54.94 88 SER A O 1
ATOM 642 N N . THR A 1 89 ? -25.276 -6.349 4.093 1.00 50.06 89 THR A N 1
ATOM 643 C CA . THR A 1 89 ? -26.276 -6.789 3.099 1.00 50.06 89 THR A CA 1
ATOM 644 C C . THR A 1 89 ? -26.087 -6.100 1.741 1.00 50.06 89 THR A C 1
ATOM 646 O O . THR A 1 89 ? -26.667 -6.517 0.742 1.00 50.06 89 THR A O 1
ATOM 649 N N . THR A 1 90 ? -25.183 -5.120 1.653 1.00 53.59 90 THR A N 1
ATOM 650 C CA . THR A 1 90 ? -24.499 -4.765 0.405 1.00 53.59 90 THR A CA 1
ATOM 651 C C . THR A 1 90 ? -23.044 -5.202 0.496 1.00 53.59 90 THR A C 1
ATOM 653 O O . THR A 1 90 ? -22.199 -4.490 1.029 1.00 53.59 90 THR A O 1
ATOM 656 N N . SER A 1 91 ? -22.755 -6.389 -0.036 1.00 53.62 91 SER A N 1
ATOM 657 C CA . SER A 1 91 ? -21.405 -6.895 -0.295 1.00 53.62 91 SER A CA 1
ATOM 658 C C . SER A 1 91 ? -20.592 -5.872 -1.108 1.00 53.62 91 SER A C 1
ATOM 660 O O . SER A 1 91 ? -20.569 -5.885 -2.335 1.00 53.62 91 SER A O 1
ATOM 662 N N . LYS A 1 92 ? -19.957 -4.915 -0.424 1.00 57.19 92 LYS A N 1
ATOM 663 C CA . LYS A 1 92 ? -18.975 -3.980 -0.998 1.00 57.19 92 LYS A CA 1
ATOM 664 C C . LYS A 1 92 ? -17.549 -4.497 -0.842 1.00 57.19 92 LYS A C 1
ATOM 666 O O . LYS A 1 92 ? -16.625 -3.848 -1.331 1.00 57.19 92 LYS A O 1
ATOM 671 N N . THR A 1 93 ? -17.354 -5.658 -0.219 1.00 56.03 93 THR A N 1
ATOM 672 C CA . THR A 1 93 ? -16.051 -6.319 -0.060 1.00 56.03 93 THR A CA 1
ATOM 673 C C . THR A 1 93 ? -15.387 -6.634 -1.406 1.00 56.03 93 THR A C 1
ATOM 675 O O . THR A 1 93 ? -14.170 -6.730 -1.461 1.00 56.03 93 THR A O 1
ATOM 678 N N . LEU A 1 94 ? -16.160 -6.688 -2.502 1.00 58.62 94 LEU A N 1
ATOM 679 C CA . LEU A 1 94 ? -15.668 -6.812 -3.884 1.00 58.62 94 LEU A CA 1
ATOM 680 C C . LEU A 1 94 ? -15.827 -5.533 -4.727 1.00 58.62 94 LEU A C 1
ATOM 682 O O . LEU A 1 94 ? -15.592 -5.558 -5.930 1.00 58.62 94 LEU A O 1
ATOM 686 N N . SER A 1 95 ? -16.191 -4.389 -4.132 1.00 72.56 95 SER A N 1
ATOM 687 C CA . SER A 1 95 ? -16.295 -3.121 -4.885 1.00 72.56 95 SER A CA 1
ATOM 688 C C . SER A 1 95 ? -14.951 -2.654 -5.452 1.00 72.56 95 SER A C 1
ATOM 690 O O . SER A 1 95 ? -14.915 -1.830 -6.366 1.00 72.56 95 SER A O 1
ATOM 692 N N . LYS A 1 96 ? -13.847 -3.183 -4.912 1.00 86.56 96 LYS A N 1
ATOM 693 C CA . LYS A 1 96 ? -12.494 -2.982 -5.416 1.00 86.56 96 LYS A CA 1
ATOM 694 C C . LYS A 1 96 ? -11.754 -4.311 -5.469 1.00 86.56 96 LYS A C 1
ATOM 696 O O . LYS A 1 96 ? -11.435 -4.888 -4.437 1.00 86.56 96 LYS A O 1
ATOM 701 N N . ILE A 1 97 ? -11.438 -4.747 -6.677 1.00 91.56 97 ILE A N 1
ATOM 702 C CA . ILE A 1 97 ? -10.497 -5.830 -6.957 1.00 91.56 97 ILE A CA 1
ATOM 703 C C . ILE A 1 97 ? -9.243 -5.172 -7.536 1.00 91.56 97 ILE A C 1
ATOM 705 O O . ILE A 1 97 ? -9.320 -4.531 -8.591 1.00 91.56 97 ILE A O 1
ATOM 709 N N . ILE A 1 98 ? -8.136 -5.238 -6.791 1.00 94.31 98 ILE A N 1
ATOM 710 C CA . ILE A 1 98 ? -6.869 -4.562 -7.101 1.00 94.31 98 ILE A CA 1
ATOM 711 C C . ILE A 1 98 ? -5.841 -5.627 -7.480 1.00 94.31 98 ILE A C 1
ATOM 713 O O . ILE A 1 98 ? -5.452 -6.429 -6.634 1.00 94.31 98 ILE A O 1
ATOM 717 N N . GLY A 1 99 ? -5.417 -5.636 -8.741 1.00 95.38 99 GLY A N 1
ATOM 718 C CA . GLY A 1 99 ? -4.341 -6.501 -9.222 1.00 95.38 99 GLY A CA 1
ATOM 719 C C . GLY A 1 99 ? -2.982 -5.804 -9.173 1.00 95.38 99 GLY A C 1
ATOM 720 O O . GLY A 1 99 ? -2.903 -4.586 -9.325 1.00 95.38 99 GLY A O 1
ATOM 721 N N . TYR A 1 100 ? -1.914 -6.582 -9.023 1.00 96.88 100 TYR A N 1
ATOM 722 C CA . TYR A 1 100 ? -0.542 -6.145 -9.279 1.00 96.88 100 TYR A CA 1
ATOM 723 C C . TYR A 1 100 ? -0.017 -6.923 -10.481 1.00 96.88 100 TYR A C 1
ATOM 725 O O . TYR A 1 100 ? -0.127 -8.147 -10.522 1.00 96.88 100 TYR A O 1
ATOM 733 N N . TYR A 1 101 ? 0.520 -6.210 -11.465 1.00 96.31 101 TYR A N 1
ATOM 734 C CA . TYR A 1 101 ? 1.185 -6.808 -12.612 1.00 96.31 101 TYR A CA 1
ATOM 735 C C . TYR A 1 101 ? 2.688 -6.619 -12.469 1.00 96.31 101 TYR A C 1
ATOM 737 O O . TYR A 1 101 ? 3.192 -5.502 -12.593 1.00 96.31 101 TYR A O 1
ATOM 745 N N . GLU A 1 102 ? 3.386 -7.721 -12.215 1.00 94.19 102 GLU A N 1
ATOM 746 C CA . GLU A 1 102 ? 4.838 -7.738 -12.124 1.00 94.19 102 GLU A CA 1
ATOM 747 C C . GLU A 1 102 ? 5.474 -7.605 -13.516 1.00 94.19 102 GLU A C 1
ATOM 749 O O . GLU A 1 102 ? 5.340 -8.480 -14.370 1.00 94.19 102 GLU A O 1
ATOM 754 N N . ALA A 1 103 ? 6.190 -6.510 -13.756 1.00 93.25 103 ALA A N 1
ATOM 755 C CA . ALA A 1 103 ? 6.748 -6.116 -15.042 1.00 93.25 103 ALA A CA 1
ATOM 756 C C . ALA A 1 103 ? 7.694 -7.172 -15.625 1.00 93.25 103 ALA A C 1
ATOM 758 O O . ALA A 1 103 ? 7.743 -7.364 -16.841 1.00 93.25 103 ALA A O 1
ATOM 759 N N . TRP A 1 104 ? 8.399 -7.913 -14.766 1.00 91.19 104 TRP A N 1
ATOM 760 C CA . TRP A 1 104 ? 9.283 -8.999 -15.183 1.00 91.19 104 TRP A CA 1
ATOM 761 C C . TRP A 1 104 ? 8.557 -10.225 -15.735 1.00 91.19 104 TRP A C 1
ATOM 763 O O . TRP A 1 104 ? 9.190 -11.069 -16.370 1.00 91.19 104 TRP A O 1
ATOM 773 N N . ASN A 1 105 ? 7.236 -10.324 -15.584 1.00 92.00 105 ASN A N 1
ATOM 774 C CA . ASN A 1 105 ? 6.479 -11.455 -16.106 1.00 92.00 105 ASN A CA 1
ATOM 775 C C . ASN A 1 105 ? 6.479 -11.506 -17.651 1.00 92.00 105 ASN A C 1
ATOM 777 O O . ASN A 1 105 ? 6.425 -12.585 -18.244 1.00 92.00 105 ASN A O 1
ATOM 781 N N . THR A 1 106 ? 6.690 -10.361 -18.319 1.00 88.44 106 THR A N 1
ATOM 782 C CA . THR A 1 106 ? 6.877 -10.287 -19.784 1.00 88.44 106 THR A CA 1
ATOM 783 C C . THR A 1 106 ? 8.150 -10.990 -20.275 1.00 88.44 106 THR A C 1
ATOM 785 O O . THR A 1 106 ? 8.322 -11.252 -21.465 1.00 88.44 106 THR A O 1
ATOM 788 N N . ARG A 1 107 ? 9.081 -11.314 -19.377 1.00 87.50 107 ARG A N 1
ATOM 789 C CA . ARG A 1 107 ? 10.311 -12.052 -19.696 1.00 87.50 107 ARG A CA 1
ATOM 790 C C . ARG A 1 107 ? 10.423 -13.367 -18.929 1.00 87.50 107 ARG A C 1
ATOM 792 O O . ARG A 1 107 ? 11.504 -13.951 -18.891 1.00 87.50 107 ARG A O 1
ATOM 799 N N . SER A 1 108 ? 9.331 -13.832 -18.321 1.00 88.50 108 SER A N 1
ATOM 800 C CA . SER A 1 108 ? 9.321 -15.136 -17.667 1.00 88.50 108 SER A CA 1
ATOM 801 C C . SER A 1 108 ? 9.610 -16.241 -18.685 1.00 88.50 108 SER A C 1
ATOM 803 O O . SER A 1 108 ? 9.057 -16.246 -19.787 1.00 88.50 108 SER A O 1
ATOM 805 N N . ALA A 1 109 ? 10.473 -17.189 -18.313 1.00 88.38 109 ALA A N 1
ATOM 806 C CA . ALA A 1 109 ? 10.794 -18.347 -19.149 1.00 88.38 109 ALA A CA 1
ATOM 807 C C . ALA A 1 109 ? 9.596 -19.301 -19.301 1.00 88.38 109 ALA A C 1
ATOM 809 O O . ALA A 1 109 ? 9.457 -19.968 -20.324 1.00 88.38 109 ALA A O 1
ATOM 810 N N . CYS A 1 110 ? 8.716 -19.334 -18.297 1.00 86.69 110 CYS A N 1
ATOM 811 C CA . CYS A 1 110 ? 7.497 -20.135 -18.282 1.00 86.69 110 CYS A CA 1
ATOM 812 C C . CYS A 1 110 ? 6.291 -19.213 -18.113 1.00 86.69 110 CYS A C 1
ATOM 814 O O . CYS A 1 110 ? 6.306 -18.343 -17.246 1.00 86.69 110 CYS A O 1
ATOM 816 N N . HIS A 1 111 ? 5.236 -19.420 -18.906 1.00 84.44 111 HIS A N 1
ATOM 817 C CA . HIS A 1 111 ? 4.007 -18.618 -18.828 1.00 84.44 111 HIS A CA 1
ATOM 818 C C . HIS A 1 111 ? 4.266 -17.107 -18.915 1.00 84.44 111 HIS A C 1
ATOM 820 O O . HIS A 1 111 ? 3.761 -16.323 -18.112 1.00 84.44 111 HIS A O 1
ATOM 826 N N . LYS A 1 112 ? 5.066 -16.702 -19.909 1.00 91.06 112 LYS A N 1
ATOM 827 C CA . LYS A 1 112 ? 5.229 -15.293 -20.266 1.00 91.06 112 LYS A CA 1
ATOM 828 C C . LYS A 1 112 ? 3.848 -14.660 -20.428 1.00 91.06 112 LYS A C 1
ATOM 830 O O . LYS A 1 112 ? 3.070 -15.094 -21.271 1.00 91.06 112 LYS A O 1
ATOM 835 N N . THR A 1 113 ? 3.575 -13.658 -19.606 1.00 92.88 113 THR A N 1
ATOM 836 C CA . THR A 1 113 ? 2.267 -13.006 -19.525 1.00 92.88 113 THR A CA 1
ATOM 837 C C . THR A 1 113 ? 2.479 -11.522 -19.759 1.00 92.88 113 THR A C 1
ATOM 839 O O . THR A 1 113 ? 3.294 -10.900 -19.078 1.00 92.88 113 THR A O 1
ATOM 842 N N . SER A 1 114 ? 1.774 -10.968 -20.735 1.00 93.69 114 SER A N 1
ATOM 843 C CA . SER A 1 114 ? 1.683 -9.531 -20.965 1.00 93.69 114 SER A CA 1
ATOM 844 C C . SER A 1 114 ? 0.559 -8.924 -20.114 1.00 93.69 114 SER A C 1
ATOM 846 O O . SER A 1 114 ? -0.325 -9.647 -19.648 1.00 93.69 114 SER A O 1
ATOM 848 N N . PRO A 1 115 ? 0.519 -7.593 -19.933 1.00 94.38 115 PRO A N 1
ATOM 849 C CA . PRO A 1 115 ? -0.569 -6.961 -19.192 1.00 94.38 115 PRO A CA 1
ATOM 850 C C . PRO A 1 115 ? -1.953 -7.214 -19.817 1.00 94.38 115 PRO A C 1
ATOM 852 O O . PRO A 1 115 ? -2.951 -7.246 -19.102 1.00 94.38 115 PRO A O 1
ATOM 855 N N . ALA A 1 116 ? -2.017 -7.404 -21.140 1.00 93.56 116 ALA A N 1
ATOM 856 C CA . ALA A 1 116 ? -3.259 -7.647 -21.873 1.00 93.56 116 ALA A CA 1
ATOM 857 C C . ALA A 1 116 ? -3.796 -9.080 -21.708 1.00 93.56 116 ALA A C 1
ATOM 859 O O . ALA A 1 116 ? -4.979 -9.306 -21.941 1.00 93.56 116 ALA A O 1
ATOM 860 N N . ASP A 1 117 ? -2.959 -10.025 -21.267 1.00 94.56 117 ASP A N 1
ATOM 861 C CA . ASP A 1 117 ? -3.364 -11.415 -21.009 1.00 94.56 117 ASP A CA 1
ATOM 862 C C . ASP A 1 117 ? -4.109 -11.573 -19.669 1.00 94.56 117 ASP A C 1
ATOM 864 O O . ASP A 1 117 ? -4.624 -12.646 -19.349 1.00 94.56 117 ASP A O 1
ATOM 868 N N . LEU A 1 118 ? -4.159 -10.514 -18.853 1.00 94.38 118 LEU A N 1
ATOM 869 C CA . LEU A 1 118 ? -4.863 -10.511 -17.576 1.00 94.38 118 LEU A CA 1
ATOM 870 C C . LEU A 1 118 ? -6.388 -10.486 -17.776 1.00 94.38 118 LEU A C 1
ATOM 872 O O . LEU A 1 118 ? -6.885 -9.897 -18.735 1.00 94.38 118 LEU A O 1
ATOM 876 N N . PRO A 1 119 ? -7.173 -11.031 -16.828 1.00 93.62 119 PRO A N 1
ATOM 877 C CA . PRO A 1 119 ? -8.630 -10.926 -16.853 1.00 93.62 119 PRO A CA 1
ATOM 878 C C . PRO A 1 119 ? -9.082 -9.508 -16.449 1.00 93.62 119 PRO A C 1
ATOM 880 O O . PRO A 1 119 ? -9.577 -9.291 -15.344 1.00 93.62 119 PRO A O 1
ATOM 883 N N . LEU A 1 120 ? -8.892 -8.524 -17.335 1.00 94.00 120 LEU A N 1
ATOM 884 C CA . LEU A 1 120 ? -9.095 -7.094 -17.049 1.00 94.00 120 LEU A CA 1
ATOM 885 C C . LEU A 1 120 ? -10.530 -6.736 -16.638 1.00 94.00 120 LEU A C 1
ATOM 887 O O . LEU A 1 120 ? -10.724 -5.758 -15.918 1.00 94.00 120 LEU A O 1
ATOM 891 N N . ASP A 1 121 ? -11.526 -7.518 -17.054 1.00 91.38 121 ASP A N 1
ATOM 892 C CA . ASP A 1 121 ? -12.932 -7.318 -16.676 1.00 91.38 121 ASP A CA 1
ATOM 893 C C . ASP A 1 121 ? -13.215 -7.692 -15.216 1.00 91.38 121 ASP A C 1
ATOM 895 O O . ASP A 1 121 ? -14.163 -7.193 -14.610 1.00 91.38 121 ASP A O 1
ATOM 899 N N . ALA A 1 122 ? -12.376 -8.545 -14.623 1.00 90.62 122 ALA A N 1
ATOM 900 C CA . ALA A 1 122 ? -12.471 -8.909 -13.214 1.00 90.62 122 ALA A CA 1
ATOM 901 C C . ALA A 1 122 ? -11.777 -7.889 -12.295 1.00 90.62 122 ALA A C 1
ATOM 903 O O . ALA A 1 122 ? -11.873 -7.999 -11.073 1.00 90.62 122 ALA A O 1
ATOM 904 N N . LEU A 1 123 ? -11.060 -6.908 -12.854 1.00 93.75 123 LEU A N 1
ATOM 905 C CA . LEU A 1 123 ? -10.272 -5.943 -12.097 1.00 93.75 123 LEU A CA 1
ATOM 906 C C . LEU A 1 123 ? -10.920 -4.561 -12.104 1.00 93.75 123 LEU A C 1
ATOM 908 O O . LEU A 1 123 ? -11.434 -4.071 -13.104 1.00 93.75 123 LEU A O 1
ATOM 912 N N . THR A 1 124 ? -10.827 -3.890 -10.961 1.00 94.56 124 THR A N 1
ATOM 913 C CA . THR A 1 124 ? -11.233 -2.481 -10.823 1.00 94.56 124 THR A CA 1
ATOM 914 C C . THR A 1 124 ? -10.027 -1.547 -10.845 1.00 94.56 124 THR A C 1
ATOM 916 O O . THR A 1 124 ? -10.112 -0.418 -11.330 1.00 94.56 124 THR A O 1
ATOM 919 N N . HIS A 1 125 ? -8.902 -2.020 -10.304 1.00 96.31 125 HIS A N 1
ATOM 920 C CA . HIS A 1 125 ? -7.634 -1.313 -10.251 1.00 96.31 125 HIS A CA 1
ATOM 921 C C . HIS A 1 125 ? -6.532 -2.294 -10.649 1.00 96.31 125 HIS A C 1
ATOM 923 O O . HIS A 1 125 ? -6.588 -3.473 -10.293 1.00 96.31 125 HIS A O 1
ATOM 929 N N . LEU A 1 126 ? -5.524 -1.803 -11.351 1.00 97.88 126 LEU A N 1
ATOM 930 C CA . LEU A 1 126 ? -4.333 -2.560 -11.682 1.00 97.88 126 LEU A CA 1
ATOM 931 C C . LEU A 1 126 ? -3.109 -1.681 -11.432 1.00 97.88 126 LEU A C 1
ATOM 933 O O . LEU A 1 126 ? -3.035 -0.543 -11.903 1.00 97.88 126 LEU A O 1
ATOM 937 N N . ASN A 1 127 ? -2.155 -2.223 -10.686 1.00 97.88 127 ASN A N 1
ATOM 938 C CA . ASN A 1 127 ? -0.906 -1.568 -10.345 1.00 97.88 127 ASN A CA 1
ATOM 939 C C . ASN A 1 127 ? 0.227 -2.176 -11.173 1.00 97.88 127 ASN A C 1
ATOM 941 O O . ASN A 1 127 ? 0.449 -3.385 -11.127 1.00 97.88 127 ASN A O 1
ATOM 945 N N . TYR A 1 128 ? 0.954 -1.340 -11.906 1.00 97.12 128 TYR A N 1
ATOM 946 C CA . TYR A 1 128 ? 2.224 -1.716 -12.511 1.00 97.12 128 TYR A CA 1
ATOM 947 C C . TYR A 1 128 ? 3.258 -1.885 -11.396 1.00 97.12 128 TYR A C 1
ATOM 949 O O . TYR A 1 128 ? 3.503 -0.943 -10.639 1.00 97.12 128 TYR A O 1
ATOM 957 N N . ALA A 1 129 ? 3.855 -3.069 -11.296 1.00 95.56 129 ALA A N 1
ATOM 958 C CA . ALA A 1 129 ? 4.768 -3.452 -10.230 1.00 95.56 129 ALA A CA 1
ATOM 959 C C . ALA A 1 129 ? 6.092 -3.948 -10.838 1.00 95.56 129 ALA A C 1
ATOM 961 O O . ALA A 1 129 ? 6.111 -4.903 -11.585 1.00 95.56 129 ALA A O 1
ATOM 962 N N . PHE A 1 130 ? 7.239 -3.337 -10.624 1.00 94.69 130 PHE A N 1
ATOM 963 C CA . PHE A 1 130 ? 7.436 -2.051 -9.992 1.00 94.69 130 PHE A CA 1
ATOM 964 C C . PHE A 1 130 ? 8.204 -1.133 -10.933 1.00 94.69 130 PHE A C 1
ATOM 966 O O . PHE A 1 130 ? 8.947 -1.572 -11.814 1.00 94.69 130 PHE A O 1
ATOM 973 N N . ALA A 1 131 ? 7.982 0.162 -10.754 1.00 94.00 131 ALA A N 1
ATOM 974 C CA . ALA A 1 131 ? 8.885 1.177 -11.254 1.00 94.00 131 ALA A CA 1
ATOM 975 C C . ALA A 1 131 ? 9.962 1.467 -10.203 1.00 94.00 131 ALA A C 1
ATOM 977 O O . ALA A 1 131 ? 9.783 1.224 -9.006 1.00 94.00 131 ALA A O 1
ATOM 978 N N . TYR A 1 132 ? 11.075 2.015 -10.657 1.00 94.00 132 TYR A N 1
ATOM 979 C CA . TYR A 1 132 ? 12.219 2.345 -9.826 1.00 94.00 132 TYR A CA 1
ATOM 980 C C . TYR A 1 132 ? 12.532 3.837 -9.919 1.00 94.00 132 TYR A C 1
ATOM 982 O O . TYR A 1 132 ? 12.174 4.492 -10.896 1.00 94.00 132 TYR A O 1
ATOM 990 N N . LEU A 1 133 ? 13.170 4.377 -8.883 1.00 94.25 133 LEU A N 1
ATOM 991 C CA . LEU A 1 133 ? 13.715 5.729 -8.900 1.00 94.25 133 LEU A CA 1
ATOM 992 C C . LEU A 1 133 ? 15.207 5.620 -9.160 1.00 94.25 133 LEU A C 1
ATOM 994 O O . LEU A 1 133 ? 15.938 5.086 -8.329 1.00 94.25 133 LEU A O 1
ATOM 998 N N . ASP A 1 134 ? 15.637 6.127 -10.307 1.00 91.69 134 ASP A N 1
ATOM 999 C CA . ASP A 1 134 ? 17.050 6.207 -10.638 1.00 91.69 134 ASP A CA 1
ATOM 1000 C C . ASP A 1 134 ? 17.790 7.037 -9.563 1.00 91.69 134 ASP A C 1
ATOM 1002 O O . ASP A 1 134 ? 17.356 8.150 -9.255 1.00 91.69 134 ASP A O 1
ATOM 1006 N N . PRO A 1 135 ? 18.861 6.513 -8.941 1.00 93.31 135 PRO A N 1
ATOM 1007 C CA . PRO A 1 135 ? 19.484 7.147 -7.779 1.00 93.31 135 PRO A CA 1
ATOM 1008 C C . PRO A 1 135 ? 20.261 8.422 -8.123 1.00 93.31 135 PRO A C 1
ATOM 1010 O O . PRO A 1 135 ? 20.511 9.229 -7.229 1.00 93.31 135 PRO A O 1
ATOM 1013 N N . ASP A 1 136 ? 20.629 8.608 -9.392 1.00 95.31 136 ASP A N 1
ATOM 1014 C CA . ASP A 1 136 ? 21.430 9.744 -9.844 1.00 95.31 136 ASP A CA 1
ATOM 1015 C C . ASP A 1 136 ? 20.538 10.890 -10.343 1.00 95.31 136 ASP A C 1
ATOM 1017 O O . ASP A 1 136 ? 20.776 12.064 -10.057 1.00 95.31 136 ASP A O 1
ATOM 1021 N N . THR A 1 137 ? 19.483 10.553 -11.083 1.00 95.94 137 THR A N 1
ATOM 1022 C CA . THR A 1 137 ? 18.579 11.509 -11.739 1.00 95.94 137 THR A CA 1
ATOM 1023 C C . THR A 1 137 ? 17.258 11.703 -11.002 1.00 95.94 137 THR A C 1
ATOM 1025 O O . THR A 1 137 ? 16.512 12.627 -11.332 1.00 95.94 137 THR A O 1
ATOM 1028 N N . PHE A 1 138 ? 16.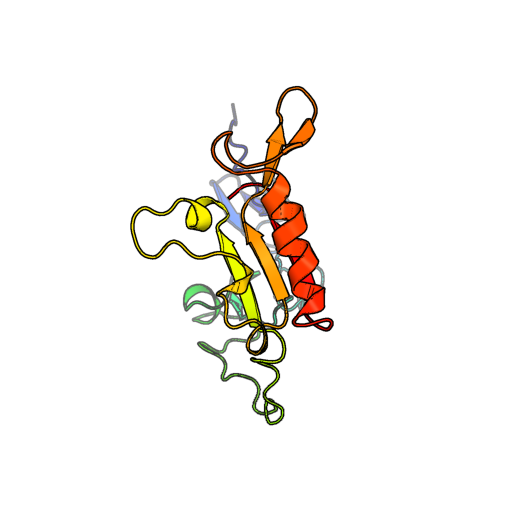933 10.830 -10.042 1.00 92.94 138 PHE A N 1
ATOM 1029 C CA . PHE A 1 138 ? 15.644 10.762 -9.339 1.00 92.94 138 PHE A CA 1
ATOM 1030 C C . PHE A 1 138 ? 14.430 10.616 -10.267 1.00 92.94 138 PHE A C 1
ATOM 1032 O O . PHE A 1 138 ? 13.293 10.884 -9.872 1.00 92.94 138 PHE A O 1
ATOM 1039 N N . SER A 1 139 ? 14.662 10.194 -11.510 1.00 94.06 139 SER A N 1
ATOM 1040 C CA . SER A 1 139 ? 13.611 9.967 -12.494 1.00 94.06 139 SER A CA 1
ATOM 1041 C C . SER A 1 139 ? 13.017 8.572 -12.336 1.00 94.06 139 SER A C 1
ATOM 1043 O O . SER A 1 139 ? 13.688 7.630 -11.912 1.00 94.06 139 SER A O 1
ATOM 1045 N N . ILE A 1 140 ? 11.739 8.436 -12.690 1.00 92.50 140 ILE A N 1
ATOM 1046 C CA . ILE A 1 140 ? 11.075 7.133 -12.722 1.00 92.50 140 ILE A CA 1
ATOM 1047 C C . ILE A 1 140 ? 11.621 6.339 -13.911 1.00 92.50 140 ILE A C 1
ATOM 1049 O O . ILE A 1 140 ? 11.615 6.821 -15.041 1.00 92.50 140 ILE A O 1
ATOM 1053 N N . THR A 1 141 ? 12.057 5.112 -13.650 1.00 93.81 141 THR A N 1
ATOM 1054 C CA . THR A 1 141 ? 12.570 4.169 -14.645 1.00 93.81 141 THR A CA 1
ATOM 1055 C C . THR A 1 141 ? 12.013 2.763 -14.400 1.00 93.81 141 THR A C 1
ATOM 1057 O O . THR A 1 141 ? 11.245 2.524 -13.462 1.00 93.81 141 THR A O 1
ATOM 1060 N N . THR A 1 142 ? 12.340 1.819 -15.276 1.00 93.00 142 THR A N 1
ATOM 1061 C CA . THR A 1 142 ? 12.017 0.405 -15.082 1.00 93.00 142 THR A CA 1
ATOM 1062 C C . THR A 1 142 ? 12.872 -0.201 -13.970 1.00 93.00 142 THR A C 1
ATOM 1064 O O . THR A 1 142 ? 13.968 0.270 -13.683 1.00 93.00 142 THR A O 1
ATOM 1067 N N . ILE A 1 143 ? 12.385 -1.270 -13.335 1.00 89.44 143 ILE A N 1
ATOM 1068 C CA . ILE A 1 143 ? 13.107 -1.929 -12.232 1.00 89.44 143 ILE A CA 1
ATOM 1069 C C . ILE A 1 143 ? 14.458 -2.533 -12.638 1.00 89.44 143 ILE A C 1
ATOM 1071 O O . ILE A 1 143 ? 15.345 -2.698 -11.807 1.00 89.44 143 ILE A O 1
ATOM 1075 N N . ASP A 1 144 ? 14.634 -2.835 -13.922 1.00 87.75 144 ASP A N 1
ATOM 1076 C CA . ASP A 1 144 ? 15.893 -3.293 -14.488 1.00 87.75 144 ASP A CA 1
ATOM 1077 C C . ASP A 1 144 ? 15.972 -2.958 -15.984 1.00 87.75 144 ASP A C 1
ATOM 1079 O O . ASP A 1 144 ? 14.963 -2.668 -16.637 1.00 87.75 144 ASP A O 1
ATOM 1083 N N . ALA A 1 145 ? 17.184 -3.051 -16.536 1.00 88.31 145 ALA A N 1
ATOM 1084 C CA . ALA A 1 145 ? 17.460 -2.789 -17.947 1.00 88.31 145 ALA A CA 1
ATOM 1085 C C . ALA A 1 145 ? 16.870 -3.840 -18.910 1.00 88.31 145 ALA A C 1
ATOM 1087 O O . ALA A 1 145 ? 16.803 -3.593 -20.112 1.00 88.31 145 ALA A O 1
ATOM 1088 N N . ALA A 1 146 ? 16.463 -5.016 -18.416 1.00 90.44 146 ALA A N 1
ATOM 1089 C CA . ALA A 1 146 ? 15.832 -6.055 -19.232 1.00 90.44 146 ALA A CA 1
ATOM 1090 C C . ALA A 1 146 ? 14.320 -5.822 -19.408 1.00 90.44 146 ALA A C 1
ATOM 1092 O O . ALA A 1 146 ? 13.686 -6.435 -20.268 1.00 90.44 146 ALA A O 1
ATOM 1093 N N . THR A 1 147 ? 13.729 -4.954 -18.590 1.00 90.44 147 THR A N 1
ATOM 1094 C CA . THR A 1 147 ? 12.333 -4.539 -18.683 1.00 90.44 147 THR A CA 1
ATOM 1095 C C . THR A 1 147 ? 12.222 -3.399 -19.685 1.00 90.44 147 THR A C 1
ATOM 1097 O O . THR A 1 147 ? 12.841 -2.353 -19.512 1.00 90.44 147 THR A O 1
ATOM 1100 N N . SER A 1 148 ? 11.421 -3.588 -20.733 1.00 91.31 148 SER A N 1
ATOM 1101 C CA . SER A 1 148 ? 11.215 -2.545 -21.740 1.00 91.31 148 SER A CA 1
ATOM 1102 C C . SER A 1 148 ? 10.463 -1.350 -21.156 1.00 91.31 148 SER A C 1
ATOM 1104 O O . SER A 1 148 ? 9.420 -1.521 -20.524 1.00 91.31 148 SER A O 1
ATOM 1106 N N . ILE A 1 149 ? 10.933 -0.135 -21.451 1.00 91.44 149 ILE A N 1
ATOM 1107 C CA . ILE A 1 149 ? 10.222 1.108 -21.119 1.00 91.44 149 ILE A CA 1
ATOM 1108 C C . ILE A 1 149 ? 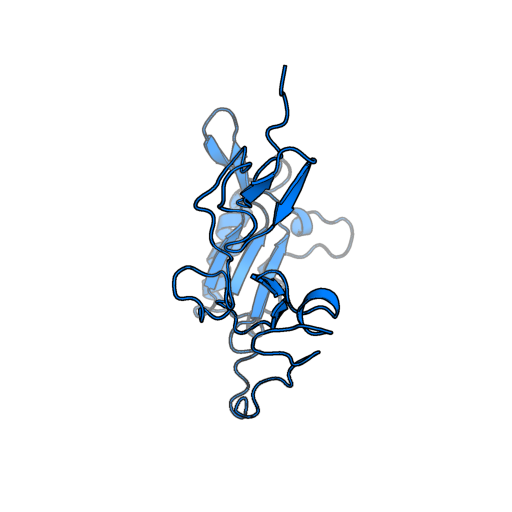8.852 1.191 -21.817 1.00 91.44 149 ILE A C 1
ATOM 1110 O O . ILE A 1 149 ? 7.918 1.769 -21.264 1.00 91.44 149 ILE A O 1
ATOM 1114 N N . SER A 1 150 ? 8.696 0.541 -22.982 1.00 93.62 150 SER A N 1
ATOM 1115 C CA . SER A 1 150 ? 7.418 0.464 -23.714 1.00 93.62 150 SER A CA 1
ATOM 1116 C C . SER A 1 150 ? 6.312 -0.202 -22.900 1.00 93.62 150 SER A C 1
ATOM 1118 O O . SER A 1 150 ? 5.134 0.038 -23.146 1.00 93.62 150 SER A O 1
ATOM 1120 N N . LEU A 1 151 ? 6.674 -1.001 -21.892 1.00 95.00 151 LEU A N 1
ATOM 1121 C CA . LEU A 1 151 ? 5.708 -1.701 -21.060 1.00 95.00 151 LEU A CA 1
ATOM 1122 C C . LEU A 1 151 ? 4.828 -0.729 -20.261 1.00 95.00 151 LEU A C 1
ATOM 1124 O O . LEU A 1 151 ? 3.682 -1.061 -19.968 1.00 95.00 151 LEU A O 1
ATOM 1128 N N . PHE A 1 152 ? 5.311 0.481 -19.949 1.00 95.06 152 PHE A N 1
ATOM 1129 C CA . PHE A 1 152 ? 4.470 1.526 -19.355 1.00 95.06 152 PHE A CA 1
ATOM 1130 C C . PHE A 1 152 ? 3.347 1.961 -20.302 1.00 95.06 152 PHE A C 1
ATOM 1132 O O . PHE A 1 152 ? 2.201 2.118 -19.874 1.00 95.06 152 PHE A O 1
ATOM 1139 N N . GLU A 1 153 ? 3.660 2.119 -21.589 1.00 94.69 153 GLU A N 1
ATOM 1140 C CA . GLU A 1 153 ? 2.676 2.465 -22.615 1.00 94.69 153 GLU A CA 1
ATOM 1141 C C . GLU A 1 153 ? 1.691 1.313 -22.826 1.00 94.69 153 GLU A C 1
ATOM 1143 O O . GLU A 1 153 ? 0.481 1.523 -22.741 1.00 94.69 153 GLU A O 1
ATOM 1148 N N . GLU A 1 154 ? 2.187 0.085 -22.999 1.00 95.12 154 GLU A N 1
ATOM 1149 C CA . GLU A 1 154 ? 1.363 -1.129 -23.111 1.00 95.12 154 GLU A CA 1
ATOM 1150 C C . GLU A 1 154 ? 0.399 -1.274 -21.926 1.00 95.12 154 GLU A C 1
ATOM 1152 O O . GLU A 1 154 ? -0.793 -1.521 -22.110 1.00 95.12 154 GLU A O 1
ATOM 1157 N N . PHE A 1 155 ? 0.890 -1.038 -20.708 1.00 96.56 155 PHE A N 1
ATOM 1158 C CA . PHE A 1 155 ? 0.081 -1.054 -19.497 1.00 96.56 155 PHE A CA 1
ATOM 1159 C C . PHE A 1 155 ? -0.986 0.049 -19.500 1.00 96.56 155 PHE A C 1
ATOM 1161 O O . PHE A 1 155 ? -2.147 -0.204 -19.185 1.00 96.56 155 PHE A O 1
ATOM 1168 N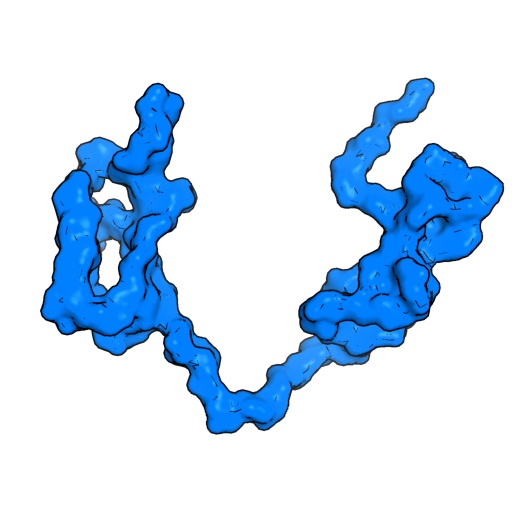 N . SER A 1 156 ? -0.635 1.277 -19.893 1.00 96.00 156 SER A N 1
ATOM 1169 C CA . SER A 1 156 ? -1.598 2.383 -20.000 1.00 96.00 156 SER A CA 1
ATOM 1170 C C . SER A 1 156 ? -2.684 2.136 -21.056 1.00 96.00 156 SER A C 1
ATOM 1172 O O . SER A 1 156 ? -3.851 2.494 -20.852 1.00 96.00 156 SER A O 1
ATOM 1174 N N . ASN A 1 157 ? -2.320 1.449 -22.143 1.00 96.88 157 ASN A N 1
ATOM 1175 C CA . ASN A 1 157 ? -3.197 1.114 -23.258 1.00 96.88 157 ASN A CA 1
ATOM 1176 C C . ASN A 1 157 ? -4.252 0.065 -22.892 1.00 96.88 157 ASN A C 1
ATOM 1178 O O . ASN A 1 157 ? -5.225 -0.082 -23.630 1.00 96.88 157 ASN A O 1
ATOM 1182 N N . LEU A 1 158 ? -4.162 -0.587 -21.727 1.00 97.38 158 LEU A N 1
ATOM 1183 C CA . LEU A 1 158 ? -5.226 -1.463 -21.219 1.00 97.38 158 LEU A CA 1
ATOM 1184 C C . LEU A 1 158 ? -6.570 -0.736 -21.069 1.00 97.38 158 LEU A C 1
ATOM 1186 O O . LEU A 1 158 ? -7.624 -1.366 -21.139 1.00 97.38 158 LEU A O 1
ATOM 1190 N N . LYS A 1 159 ? -6.560 0.599 -20.948 1.00 96.06 159 LYS A N 1
ATOM 1191 C CA . LYS A 1 159 ? -7.784 1.416 -20.963 1.00 96.06 159 LYS A CA 1
ATOM 1192 C C . LYS A 1 159 ? -8.544 1.377 -22.288 1.00 96.06 159 LYS A C 1
ATOM 1194 O O . LYS A 1 159 ? -9.721 1.717 -22.308 1.00 96.06 159 LYS A O 1
ATOM 1199 N N . THR A 1 160 ? -7.899 0.977 -23.382 1.00 95.50 160 THR A N 1
ATOM 1200 C CA . THR A 1 160 ? -8.590 0.753 -24.660 1.00 95.50 160 THR A CA 1
ATOM 1201 C C . THR A 1 160 ? -9.470 -0.498 -24.612 1.00 95.50 160 THR A C 1
ATOM 1203 O O . THR A 1 160 ? -10.495 -0.538 -25.284 1.00 95.50 160 THR A O 1
ATOM 1206 N N . ILE A 1 161 ? -9.105 -1.478 -23.777 1.00 94.00 161 ILE A N 1
ATOM 1207 C CA . ILE A 1 161 ? -9.859 -2.716 -23.549 1.00 94.00 161 ILE A CA 1
ATOM 1208 C C . ILE A 1 161 ? -10.910 -2.487 -22.457 1.00 94.00 161 ILE A C 1
ATOM 1210 O O . ILE A 1 161 ? -12.093 -2.727 -22.677 1.00 94.00 161 ILE A O 1
ATOM 1214 N N . ASN A 1 162 ? -10.495 -1.962 -21.298 1.00 95.19 162 ASN A N 1
ATOM 1215 C CA . ASN A 1 162 ? -11.390 -1.622 -20.194 1.00 95.19 162 ASN A CA 1
ATOM 1216 C C . ASN A 1 162 ? -11.194 -0.150 -19.770 1.00 95.19 162 ASN A C 1
ATOM 1218 O O . ASN A 1 162 ? -10.340 0.144 -18.926 1.00 95.19 162 ASN A O 1
ATOM 1222 N N . PRO A 1 163 ? -11.999 0.796 -20.293 1.00 95.81 163 PRO A N 1
ATOM 1223 C CA . PRO A 1 163 ? -11.851 2.224 -19.994 1.00 95.81 163 PRO A CA 1
ATOM 1224 C C . PRO A 1 163 ? -12.184 2.587 -18.539 1.00 95.81 163 PRO A C 1
ATOM 1226 O O . PRO A 1 163 ? -11.803 3.660 -18.063 1.00 95.81 163 PRO A O 1
ATOM 1229 N N . ASN A 1 164 ? -12.868 1.700 -17.810 1.00 94.94 164 ASN A N 1
ATOM 1230 C CA . ASN A 1 164 ? -13.202 1.899 -16.401 1.00 94.94 164 ASN A CA 1
ATOM 1231 C C . ASN A 1 164 ? -12.056 1.498 -15.458 1.00 94.94 164 ASN A C 1
ATOM 1233 O O . ASN A 1 164 ? -12.052 1.930 -14.300 1.00 94.94 164 ASN A O 1
ATOM 1237 N N . LEU A 1 165 ? -11.080 0.722 -15.946 1.00 96.38 165 LEU A N 1
ATOM 1238 C CA . LEU A 1 165 ? -9.948 0.237 -15.164 1.00 96.38 165 LEU A CA 1
ATOM 1239 C C . LEU A 1 165 ? -9.083 1.402 -14.662 1.00 96.38 165 LEU A C 1
ATOM 1241 O O . LEU A 1 165 ? -8.648 2.280 -15.419 1.00 96.38 165 LEU A O 1
ATOM 1245 N N . LYS A 1 166 ? -8.818 1.422 -13.353 1.00 97.31 166 LYS A N 1
ATOM 1246 C CA . LYS A 1 166 ? -7.911 2.399 -12.743 1.00 97.31 166 LYS A CA 1
ATOM 1247 C C . LYS A 1 166 ? -6.487 1.860 -12.761 1.00 97.31 166 LYS A C 1
ATOM 1249 O O . LYS A 1 166 ? -6.229 0.782 -12.243 1.00 97.31 166 LYS A O 1
ATOM 1254 N N . LEU A 1 167 ? -5.574 2.622 -13.348 1.00 97.62 167 LEU A N 1
ATOM 1255 C CA . LEU A 1 167 ? -4.178 2.231 -13.508 1.00 97.62 167 LEU A CA 1
ATOM 1256 C C . LEU A 1 167 ? -3.295 3.066 -12.587 1.00 97.62 167 LEU A C 1
ATOM 1258 O O . LEU A 1 167 ? -3.430 4.291 -12.566 1.00 97.62 167 LEU A O 1
ATOM 1262 N N . PHE A 1 168 ? -2.395 2.405 -11.864 1.00 97.25 168 PHE A N 1
ATOM 1263 C CA . PHE A 1 168 ? -1.406 3.040 -10.993 1.00 97.25 168 PHE A CA 1
ATOM 1264 C C . PHE A 1 168 ? -0.025 2.439 -11.228 1.00 97.25 168 PHE A C 1
ATOM 1266 O O . PHE A 1 168 ? 0.106 1.349 -11.781 1.00 97.25 168 PHE A O 1
ATOM 1273 N N . VAL A 1 169 ? 1.003 3.147 -10.770 1.00 96.44 169 VAL A N 1
ATOM 1274 C CA . VAL A 1 169 ? 2.384 2.667 -10.754 1.00 96.44 169 VAL A CA 1
ATOM 1275 C C . VAL A 1 169 ? 2.817 2.520 -9.303 1.00 96.44 169 VAL A C 1
ATOM 1277 O O . VAL A 1 169 ? 2.699 3.461 -8.518 1.00 96.44 169 VAL A O 1
ATOM 1280 N N . SER A 1 170 ? 3.311 1.340 -8.947 1.00 97.12 170 SER A N 1
ATOM 1281 C CA . SER A 1 170 ? 3.939 1.071 -7.658 1.00 97.12 170 SER A CA 1
ATOM 1282 C C . SER A 1 170 ? 5.449 1.248 -7.790 1.00 97.12 170 SER A C 1
ATOM 1284 O O . SER A 1 170 ? 6.065 0.662 -8.677 1.00 97.12 170 SER A O 1
ATOM 1286 N N . ILE A 1 171 ? 6.039 2.067 -6.919 1.00 94.38 171 ILE A N 1
ATOM 1287 C CA . ILE A 1 171 ? 7.481 2.345 -6.893 1.00 94.38 171 ILE A CA 1
ATOM 1288 C C . ILE A 1 171 ? 8.115 1.566 -5.736 1.00 94.38 171 ILE A C 1
ATOM 1290 O O . ILE A 1 171 ? 7.604 1.632 -4.618 1.00 94.38 171 ILE A O 1
ATOM 1294 N N . GLY A 1 172 ? 9.224 0.867 -5.988 1.00 88.75 172 GLY A N 1
ATOM 1295 C CA . GLY A 1 172 ? 9.919 0.042 -4.992 1.00 88.75 172 GLY A CA 1
ATOM 1296 C C . GLY A 1 172 ? 9.659 -1.445 -5.209 1.00 88.75 172 GLY A C 1
ATOM 1297 O O . GLY A 1 172 ? 9.918 -1.931 -6.305 1.00 88.75 172 GLY A O 1
ATOM 1298 N N . GLY A 1 173 ? 9.127 -2.125 -4.188 1.00 79.56 173 GLY A N 1
ATOM 1299 C CA . GLY A 1 173 ? 8.880 -3.573 -4.216 1.00 79.56 173 GLY A CA 1
ATOM 1300 C C . GLY A 1 173 ? 10.050 -4.395 -3.710 1.00 79.56 173 GLY A C 1
ATOM 1301 O O . GLY A 1 173 ? 11.193 -4.117 -4.131 1.00 79.56 173 GLY A O 1
#